Protein AF-A0A1Y6BL98-F1 (afdb_monomer_lite)

Radius of gyration: 10.9 Å; chains: 1; bounding box: 32×22×29 Å

Secondary structure (DSSP, 8-state):
--TTEEEEEBTTSSEEEEEGGG-SEEEEETTTEEEEEPSSSS--EEEESS-HHHHHHHHHH-

Foldseek 3Di:
DPLQWDWFQFPPGGIDTDRLVQFPDWDDDDPQKIWTAGPDPRPRITITNHHPVRSVVSSVVD

pLDDT: mean 89.26, std 9.67, range [48.75, 96.62]

Organism: NCBI:txid560819

Structure (mmCIF, N/CA/C/O backbone):
data_AF-A0A1Y6BL98-F1
#
_entry.id   AF-A0A1Y6BL98-F1
#
loop_
_atom_site.group_PDB
_atom_site.id
_atom_site.type_symbol
_atom_site.label_atom_id
_atom_site.label_alt_id
_atom_site.label_comp_id
_atom_site.label_asym_id
_atom_site.label_entity_id
_atom_site.label_seq_id
_atom_site.pdbx_PDB_ins_code
_atom_site.Cartn_x
_atom_site.Cartn_y
_atom_site.Cartn_z
_atom_site.occupancy
_atom_site.B_iso_or_equiv
_atom_site.auth_seq_id
_atom_site.auth_comp_id
_atom_site.auth_asym_id
_atom_site.auth_atom_id
_atom_site.pdbx_PDB_model_num
ATOM 1 N N . MET A 1 1 ? -13.948 -2.154 -16.222 1.00 48.75 1 MET A N 1
ATOM 2 C CA . MET A 1 1 ? -13.005 -1.325 -15.445 1.00 48.75 1 MET A CA 1
ATOM 3 C C . MET A 1 1 ? -11.940 -2.256 -14.887 1.00 48.75 1 MET A C 1
ATOM 5 O O . MET A 1 1 ? -12.223 -3.435 -14.712 1.00 48.75 1 MET A O 1
ATOM 9 N N . HIS A 1 2 ? -10.686 -1.815 -14.804 1.00 54.41 2 HIS A N 1
ATOM 10 C CA . HIS A 1 2 ? -9.574 -2.689 -14.426 1.00 54.41 2 HIS A CA 1
ATOM 11 C C . HIS A 1 2 ? -9.645 -2.976 -12.918 1.00 54.41 2 HIS A C 1
ATOM 13 O O . HIS A 1 2 ? -9.231 -2.118 -12.147 1.00 54.41 2 HIS A O 1
ATOM 19 N N . LYS A 1 3 ? -10.130 -4.172 -12.546 1.00 73.12 3 LYS A N 1
ATOM 20 C CA . LYS A 1 3 ? -10.436 -4.695 -11.187 1.00 73.12 3 LYS A CA 1
ATOM 21 C C . LYS A 1 3 ? -9.351 -4.577 -10.098 1.00 73.12 3 LYS A C 1
ATOM 23 O O . LYS A 1 3 ? -9.488 -5.119 -9.014 1.00 73.12 3 LYS A O 1
ATOM 28 N N . ASN A 1 4 ? -8.229 -3.934 -10.400 1.00 86.31 4 ASN A N 1
ATOM 29 C CA . ASN A 1 4 ? -7.041 -3.889 -9.554 1.00 86.31 4 ASN A CA 1
ATOM 30 C C . ASN A 1 4 ? -6.616 -2.460 -9.195 1.00 86.31 4 ASN A C 1
ATOM 32 O O . ASN A 1 4 ? -5.589 -2.296 -8.542 1.00 86.31 4 ASN A O 1
ATOM 36 N N . TRP A 1 5 ? -7.342 -1.432 -9.650 1.00 92.00 5 TRP A N 1
ATOM 37 C CA . TRP A 1 5 ? -7.072 -0.042 -9.286 1.00 92.00 5 TRP A CA 1
ATOM 38 C C . TRP A 1 5 ? -8.005 0.399 -8.170 1.00 92.00 5 TRP A C 1
ATOM 40 O O . TRP A 1 5 ? -9.196 0.585 -8.398 1.00 92.00 5 TRP A O 1
ATOM 50 N N . ILE A 1 6 ? -7.445 0.618 -6.989 1.00 92.75 6 ILE A N 1
ATOM 51 C CA . ILE A 1 6 ? -8.183 1.082 -5.814 1.00 92.75 6 ILE A CA 1
ATOM 52 C C . ILE A 1 6 ? -7.798 2.513 -5.480 1.00 92.75 6 ILE A C 1
ATOM 54 O O . ILE A 1 6 ? -6.688 2.958 -5.786 1.00 92.75 6 ILE A O 1
ATOM 58 N N . ARG A 1 7 ? -8.713 3.244 -4.849 1.00 94.88 7 ARG A N 1
ATOM 59 C CA . ARG A 1 7 ? -8.440 4.595 -4.367 1.00 94.88 7 ARG A CA 1
ATOM 60 C C . ARG A 1 7 ? -7.961 4.520 -2.920 1.00 94.88 7 ARG A C 1
ATOM 62 O O . ARG A 1 7 ? -8.710 4.102 -2.050 1.00 94.88 7 ARG A O 1
ATOM 69 N N . CYS A 1 8 ? -6.745 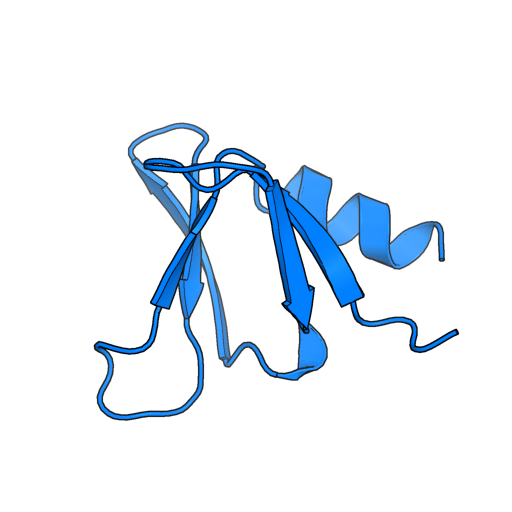4.986 -2.677 1.00 95.12 8 CYS A N 1
ATOM 70 C CA . CYS A 1 8 ? -6.147 5.083 -1.350 1.00 95.12 8 CYS A CA 1
ATOM 71 C C . CYS A 1 8 ? -5.814 6.538 -1.009 1.00 95.12 8 CYS A C 1
ATOM 73 O O . CYS A 1 8 ? -5.865 7.431 -1.864 1.00 95.12 8 CYS A O 1
ATOM 75 N N . THR A 1 9 ? -5.415 6.772 0.233 1.00 96.62 9 THR A N 1
ATOM 76 C CA . THR A 1 9 ? -5.000 8.074 0.747 1.00 96.62 9 THR A CA 1
ATOM 77 C C . THR A 1 9 ? -3.564 7.975 1.220 1.00 96.62 9 THR A C 1
ATOM 79 O O . THR A 1 9 ? -3.276 7.232 2.153 1.00 96.62 9 THR A O 1
ATOM 82 N N . LEU A 1 10 ? -2.651 8.731 0.608 1.00 95.75 10 LEU A N 1
ATOM 83 C CA . LEU A 1 10 ? -1.251 8.731 1.039 1.00 95.75 10 LEU A CA 1
ATOM 84 C C . LEU A 1 10 ? -1.128 9.208 2.496 1.00 95.75 10 LEU A C 1
ATOM 86 O O . LEU A 1 10 ? -1.800 10.160 2.904 1.00 95.75 10 LEU A O 1
ATOM 90 N N . VAL A 1 11 ? -0.229 8.593 3.272 1.00 94.06 11 VAL A N 1
ATOM 91 C CA . VAL A 1 11 ? 0.098 9.052 4.638 1.00 94.06 11 VAL A CA 1
ATOM 92 C C . VAL A 1 11 ? 0.525 10.519 4.601 1.00 94.06 11 VAL A C 1
ATOM 94 O O . VAL A 1 11 ? -0.039 11.362 5.311 1.00 94.06 11 VAL A O 1
ATOM 97 N N . VAL A 1 12 ? 1.444 10.826 3.680 1.00 90.12 12 VAL A N 1
ATOM 98 C CA . VAL A 1 12 ? 1.921 12.176 3.374 1.00 90.12 12 VAL A CA 1
ATOM 99 C C . VAL A 1 12 ? 1.439 12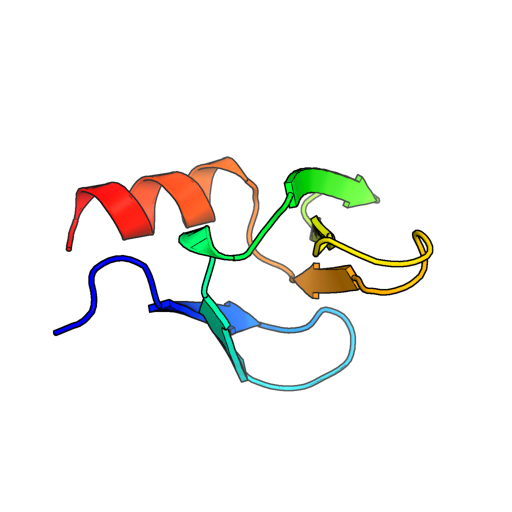.572 1.979 1.00 90.12 12 VAL A C 1
ATOM 101 O O . VAL A 1 12 ? 2.157 12.427 0.992 1.00 90.12 12 VAL A O 1
ATOM 104 N N . GLY A 1 13 ? 0.199 13.055 1.874 1.00 91.88 13 GLY A N 1
ATOM 105 C CA . GLY A 1 13 ? -0.331 13.558 0.608 1.00 91.88 13 GLY A CA 1
ATOM 106 C C . GLY A 1 13 ? -1.850 13.523 0.495 1.00 91.88 13 GLY A C 1
ATOM 107 O O . GLY A 1 13 ? -2.574 13.537 1.488 1.00 91.88 13 GLY A O 1
ATOM 108 N N . GLY A 1 14 ? -2.314 13.533 -0.754 1.00 93.44 14 GLY A N 1
ATOM 109 C CA . GLY A 1 14 ? -3.724 13.436 -1.122 1.00 93.44 14 GLY A CA 1
ATOM 110 C C . GLY A 1 14 ? -4.130 12.029 -1.579 1.00 93.44 14 GLY A C 1
ATOM 111 O O . GLY A 1 14 ? -3.381 11.067 -1.392 1.00 93.44 14 GLY A O 1
ATOM 112 N N . PRO A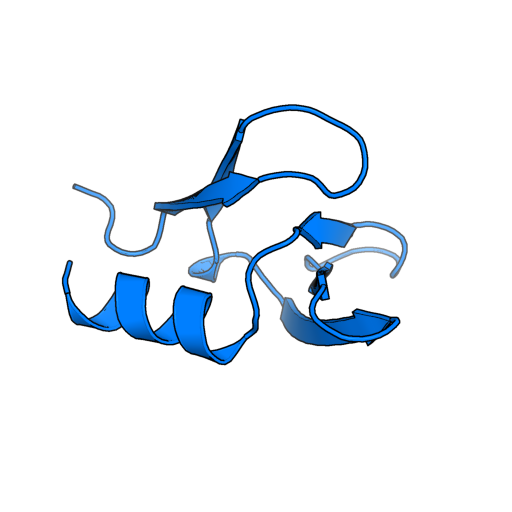 1 15 ? -5.320 11.898 -2.190 1.00 96.44 15 PRO A N 1
ATOM 113 C CA . PRO A 1 15 ? -5.779 10.627 -2.728 1.00 96.44 15 PR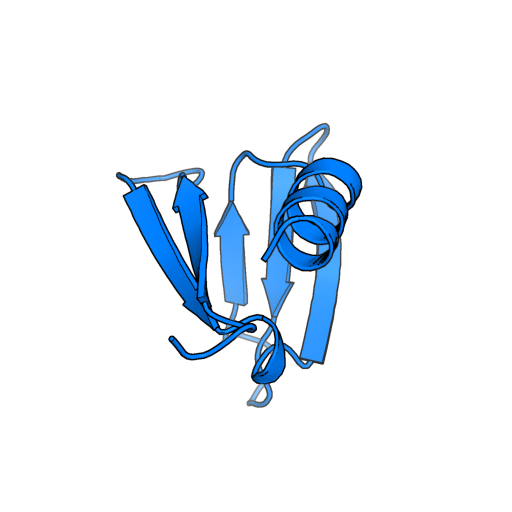O A CA 1
ATOM 114 C C . PRO A 1 15 ? -4.903 10.171 -3.900 1.00 96.44 15 PRO A C 1
ATOM 116 O O . PRO A 1 15 ? -4.450 10.984 -4.707 1.00 96.44 15 PRO A O 1
ATOM 119 N N . ILE A 1 16 ? -4.732 8.861 -4.025 1.00 95.00 16 ILE A N 1
ATOM 120 C CA . ILE A 1 16 ? -3.993 8.203 -5.099 1.00 95.00 16 ILE A CA 1
ATOM 121 C C . ILE A 1 16 ? -4.775 6.983 -5.588 1.00 95.00 16 ILE A C 1
ATOM 123 O O . ILE A 1 16 ? -5.480 6.341 -4.815 1.00 95.00 16 ILE A O 1
ATOM 127 N N . TYR A 1 17 ? -4.654 6.659 -6.874 1.00 94.38 17 TYR A N 1
ATOM 128 C CA . TYR A 1 17 ? -5.107 5.372 -7.394 1.00 94.38 17 TYR A CA 1
ATOM 129 C C . TYR A 1 17 ? -3.927 4.414 -7.467 1.00 94.38 17 TYR A C 1
ATOM 131 O O . TYR A 1 17 ? -2.908 4.726 -8.084 1.00 94.38 17 TYR A O 1
ATOM 139 N N . VAL A 1 18 ? -4.072 3.253 -6.840 1.00 92.31 18 VAL A N 1
ATOM 140 C CA . VAL A 1 18 ? -3.016 2.250 -6.713 1.00 92.31 18 VAL A CA 1
ATOM 141 C C . VAL A 1 18 ? -3.418 1.001 -7.471 1.00 92.31 18 VAL A C 1
ATOM 143 O O . VAL A 1 18 ? -4.484 0.444 -7.222 1.00 92.31 18 VAL A O 1
ATOM 146 N N . ASN A 1 19 ? -2.550 0.537 -8.369 1.00 92.31 19 ASN A N 1
ATOM 147 C CA . ASN A 1 19 ? -2.708 -0.776 -8.977 1.00 92.31 19 ASN A CA 1
ATOM 148 C C . ASN A 1 19 ? -2.143 -1.848 -8.043 1.00 92.31 19 ASN A C 1
ATOM 150 O O . ASN A 1 19 ? -0.944 -2.127 -8.060 1.00 92.31 19 ASN A O 1
ATOM 154 N N . VAL A 1 20 ? -2.996 -2.463 -7.235 1.00 90.62 20 VAL A N 1
ATOM 155 C CA . VAL A 1 20 ? -2.570 -3.489 -6.273 1.00 90.62 20 VAL A CA 1
ATOM 156 C C . VAL A 1 20 ? -2.137 -4.797 -6.926 1.00 90.62 20 VAL A C 1
ATOM 158 O O . VAL A 1 20 ? -1.361 -5.530 -6.329 1.00 90.62 20 VAL A O 1
ATOM 161 N N . ALA A 1 21 ? -2.556 -5.088 -8.162 1.00 89.81 21 ALA A N 1
ATOM 162 C CA . ALA A 1 21 ? -2.049 -6.261 -8.878 1.00 89.81 21 ALA A CA 1
ATOM 163 C C . ALA A 1 21 ? -0.594 -6.082 -9.327 1.00 89.81 21 ALA A C 1
ATOM 165 O O . ALA A 1 21 ? 0.083 -7.064 -9.616 1.00 89.81 21 ALA A O 1
ATOM 166 N N . ALA A 1 22 ? -0.115 -4.836 -9.385 1.00 91.44 22 ALA A N 1
ATOM 167 C CA . ALA A 1 22 ? 1.293 -4.533 -9.599 1.00 91.44 22 ALA A CA 1
ATOM 168 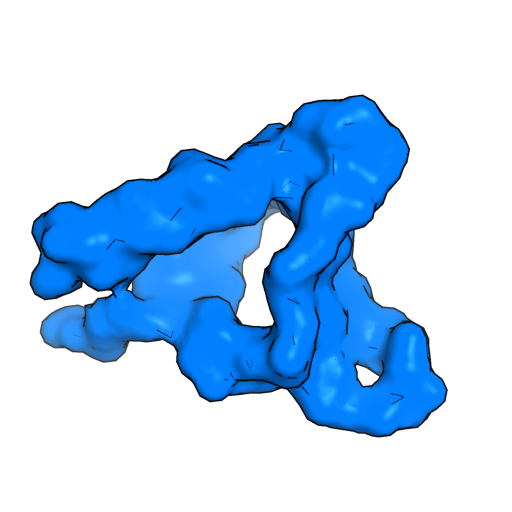C C . ALA A 1 22 ? 2.099 -4.518 -8.289 1.00 91.44 22 ALA A C 1
ATOM 170 O O . ALA A 1 22 ? 3.319 -4.394 -8.344 1.00 91.44 22 ALA A O 1
ATOM 171 N N . ALA A 1 23 ? 1.454 -4.622 -7.122 1.00 92.50 23 ALA A N 1
ATOM 172 C CA . ALA A 1 23 ? 2.147 -4.636 -5.843 1.00 92.50 23 ALA A CA 1
ATOM 173 C C . ALA A 1 23 ? 2.783 -6.010 -5.583 1.00 92.50 23 ALA A C 1
ATOM 175 O O . ALA A 1 23 ? 2.159 -7.054 -5.758 1.00 92.50 23 ALA A O 1
ATOM 176 N N . SER A 1 24 ? 4.024 -6.000 -5.105 1.00 92.88 24 SER A N 1
ATOM 177 C CA . SER A 1 24 ? 4.722 -7.199 -4.630 1.00 92.88 24 SER A CA 1
ATOM 178 C C . SER A 1 24 ? 4.270 -7.589 -3.234 1.00 92.88 24 SER A C 1
ATOM 180 O O . SER A 1 24 ? 4.138 -8.769 -2.915 1.00 92.88 24 SER A O 1
ATOM 182 N N . THR A 1 25 ? 4.081 -6.595 -2.364 1.00 92.38 25 THR A N 1
ATOM 183 C CA . THR A 1 25 ? 3.643 -6.838 -0.993 1.00 92.38 25 THR A CA 1
ATOM 184 C C . THR A 1 25 ? 2.741 -5.733 -0.500 1.00 92.38 25 THR A C 1
ATOM 186 O O . THR A 1 25 ? 2.978 -4.560 -0.781 1.00 92.38 25 THR A O 1
ATOM 189 N N . LEU A 1 26 ? 1.788 -6.126 0.332 1.00 92.88 26 LEU A N 1
ATOM 190 C CA . LEU A 1 26 ? 0.931 -5.231 1.077 1.00 92.88 26 LEU A CA 1
ATOM 191 C C . LEU A 1 26 ? 1.067 -5.590 2.557 1.00 92.88 26 LEU A C 1
ATOM 193 O O . LEU A 1 26 ? 0.840 -6.740 2.939 1.00 92.88 26 LEU A O 1
ATOM 197 N N . LYS A 1 27 ? 1.549 -4.650 3.374 1.00 93.56 27 LYS A N 1
ATOM 198 C CA . LYS A 1 27 ? 1.890 -4.913 4.778 1.00 93.56 27 LYS A CA 1
ATOM 199 C C . LYS A 1 27 ? 1.498 -3.737 5.650 1.00 93.56 27 LYS A C 1
ATOM 201 O O . LYS A 1 27 ? 1.736 -2.592 5.283 1.00 93.56 27 LYS A O 1
ATOM 206 N N . ARG A 1 28 ? 0.992 -4.036 6.843 1.00 94.62 28 ARG A N 1
ATOM 207 C CA . ARG A 1 28 ? 0.765 -3.028 7.877 1.00 94.62 28 ARG A CA 1
ATOM 208 C C . ARG A 1 28 ? 2.083 -2.325 8.222 1.00 94.62 28 ARG A C 1
ATOM 210 O O . ARG A 1 28 ? 3.102 -2.983 8.449 1.00 94.62 28 ARG A O 1
ATOM 217 N N . HIS A 1 29 ? 2.053 -1.001 8.242 1.00 89.75 29 HIS A N 1
ATOM 218 C CA . HIS A 1 29 ? 3.161 -0.117 8.575 1.00 89.75 29 HIS A CA 1
ATOM 219 C C . HIS A 1 29 ? 2.689 0.850 9.664 1.00 89.75 29 HIS A C 1
ATOM 221 O O . HIS A 1 29 ? 1.598 1.375 9.567 1.00 89.75 29 HIS A O 1
ATOM 227 N N . SER A 1 30 ? 3.476 1.036 10.726 1.00 82.81 30 SER A N 1
ATOM 228 C CA . SER A 1 30 ? 3.219 2.015 11.799 1.00 82.81 30 SER A CA 1
ATOM 229 C C . SER A 1 30 ? 1.739 2.209 12.211 1.00 82.81 30 SER A C 1
ATOM 231 O O . SER A 1 30 ? 1.102 3.203 11.875 1.00 82.81 30 SER A O 1
ATOM 233 N N . GLY A 1 31 ? 1.193 1.283 13.005 1.00 85.94 31 GLY A N 1
ATOM 234 C CA . GLY A 1 31 ? -0.191 1.377 13.486 1.00 85.94 31 GLY A CA 1
ATOM 235 C C . GLY A 1 31 ? -1.204 0.907 12.441 1.00 85.94 31 GLY A C 1
ATOM 236 O O . GLY A 1 31 ? -1.253 -0.290 12.139 1.00 85.94 31 GLY A O 1
ATOM 237 N N . ASP A 1 32 ? -2.016 1.832 11.929 1.00 88.31 32 ASP A N 1
ATOM 238 C CA . ASP A 1 32 ? -3.110 1.553 10.983 1.00 88.31 32 ASP A CA 1
ATOM 239 C C . ASP A 1 32 ? -2.774 1.860 9.518 1.00 88.31 32 ASP A C 1
ATOM 241 O O . ASP A 1 32 ? -3.603 1.647 8.642 1.00 88.31 32 ASP A O 1
ATOM 245 N N . GLU A 1 33 ? -1.548 2.293 9.227 1.00 94.31 33 GLU A N 1
ATOM 246 C CA . GLU A 1 33 ? -1.114 2.564 7.858 1.00 94.31 33 GLU A CA 1
ATOM 247 C C . GLU A 1 33 ? -0.712 1.263 7.141 1.00 94.31 33 GLU A C 1
ATOM 249 O O . GLU A 1 33 ? -0.390 0.232 7.746 1.00 94.31 33 GLU A O 1
ATOM 254 N N . THR A 1 34 ? -0.693 1.308 5.814 1.00 96.19 34 THR A N 1
ATOM 255 C CA . THR A 1 34 ? -0.246 0.206 4.965 1.00 96.19 34 THR A CA 1
ATOM 256 C C . THR A 1 34 ? 0.869 0.663 4.052 1.00 96.19 34 THR A C 1
ATOM 258 O O . THR A 1 34 ? 0.716 1.614 3.290 1.00 96.19 34 THR A O 1
ATOM 261 N N . ARG A 1 35 ? 1.966 -0.093 4.051 1.00 96.06 35 ARG A N 1
ATOM 262 C CA . ARG A 1 35 ? 2.998 0.003 3.026 1.00 96.06 35 ARG A CA 1
ATOM 263 C C . ARG A 1 35 ? 2.672 -0.934 1.872 1.00 96.06 35 ARG A C 1
ATOM 265 O O . ARG A 1 35 ? 2.613 -2.157 2.044 1.00 96.06 35 ARG A O 1
ATOM 272 N N . ILE A 1 36 ? 2.517 -0.355 0.690 1.00 95.25 36 ILE A N 1
ATOM 273 C CA . ILE A 1 36 ? 2.363 -1.070 -0.575 1.00 95.25 36 ILE A CA 1
ATOM 274 C C . ILE A 1 36 ? 3.696 -0.966 -1.311 1.00 95.25 36 ILE A C 1
ATOM 276 O O . ILE A 1 36 ? 4.085 0.115 -1.745 1.00 95.25 36 ILE A O 1
ATOM 280 N N . ALA A 1 37 ? 4.408 -2.085 -1.418 1.00 95.38 37 ALA A N 1
ATOM 281 C CA . ALA A 1 37 ? 5.688 -2.152 -2.117 1.00 95.38 37 ALA A CA 1
ATOM 282 C C . ALA A 1 37 ? 5.509 -2.762 -3.507 1.00 95.38 37 ALA A C 1
ATOM 284 O O . ALA A 1 37 ? 4.785 -3.749 -3.670 1.00 95.38 37 ALA A O 1
ATOM 285 N N . PHE A 1 38 ? 6.209 -2.209 -4.487 1.00 93.62 38 PHE A N 1
ATOM 286 C CA . PHE A 1 38 ? 6.214 -2.641 -5.879 1.00 93.62 38 PHE A CA 1
ATOM 287 C C . PHE A 1 38 ? 7.501 -3.420 -6.200 1.00 93.62 38 PHE A C 1
ATOM 289 O O . PHE A 1 38 ? 8.473 -3.361 -5.442 1.00 93.62 38 PHE A O 1
ATOM 296 N N . PRO A 1 39 ? 7.521 -4.229 -7.273 1.00 90.94 39 PRO A N 1
ATOM 297 C CA . PRO A 1 39 ? 8.745 -4.868 -7.746 1.00 90.94 39 PRO A CA 1
ATOM 298 C C . PRO A 1 39 ? 9.802 -3.811 -8.088 1.00 90.94 39 PRO A C 1
ATOM 300 O O . PRO A 1 39 ? 9.500 -2.872 -8.818 1.00 90.94 39 PRO A O 1
ATOM 303 N N . GLY A 1 40 ? 11.030 -3.977 -7.597 1.00 84.44 40 GLY A N 1
ATOM 304 C CA . GLY A 1 40 ? 12.086 -2.979 -7.763 1.00 84.44 40 GLY A CA 1
ATOM 305 C C . GLY A 1 40 ? 13.284 -3.225 -6.849 1.00 84.44 40 GLY A C 1
ATOM 306 O O . GLY A 1 40 ? 13.521 -4.353 -6.410 1.00 84.44 40 G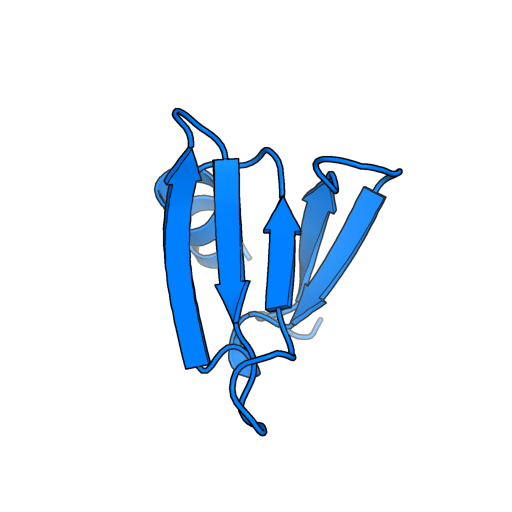LY A O 1
ATOM 307 N N . ASP A 1 41 ? 14.026 -2.163 -6.542 1.00 80.44 41 ASP A N 1
ATOM 308 C CA . ASP A 1 41 ? 15.227 -2.182 -5.689 1.00 80.44 41 ASP A CA 1
ATOM 309 C C . ASP A 1 41 ? 14.921 -2.226 -4.173 1.00 80.44 41 ASP A C 1
ATOM 311 O O . ASP A 1 41 ? 15.832 -2.200 -3.345 1.00 80.44 41 ASP A O 1
ATOM 315 N N . GLY A 1 42 ? 13.638 -2.310 -3.807 1.00 75.38 42 GLY A N 1
ATOM 316 C CA . GLY A 1 42 ? 13.160 -2.302 -2.425 1.00 75.38 42 GLY A CA 1
ATOM 317 C C . GLY A 1 42 ? 12.829 -0.913 -1.869 1.00 75.38 42 GLY A C 1
ATOM 318 O O . GLY A 1 42 ? 12.286 -0.841 -0.766 1.00 75.38 42 GLY A O 1
ATOM 319 N N . ASN A 1 43 ? 13.085 0.164 -2.620 1.00 83.75 43 ASN A N 1
ATOM 320 C CA . ASN A 1 43 ? 12.692 1.534 -2.263 1.00 83.75 43 ASN A CA 1
ATOM 321 C C . ASN A 1 43 ? 11.403 1.992 -2.961 1.00 83.75 43 ASN A C 1
ATOM 323 O O . ASN A 1 43 ? 10.851 3.032 -2.608 1.00 83.75 43 ASN A O 1
ATOM 327 N N . ASP A 1 44 ? 10.894 1.200 -3.905 1.00 91.50 44 ASP A N 1
ATOM 328 C CA . ASP A 1 44 ? 9.642 1.471 -4.608 1.00 91.50 44 ASP A CA 1
ATOM 329 C C . ASP A 1 44 ? 8.437 1.065 -3.751 1.00 91.50 44 ASP A C 1
ATOM 331 O O . ASP A 1 44 ? 7.875 -0.025 -3.879 1.00 91.50 44 ASP A O 1
ATOM 335 N N . PHE A 1 45 ? 8.035 1.945 -2.837 1.00 93.75 45 PHE A N 1
ATOM 336 C CA . PHE A 1 45 ? 6.832 1.768 -2.031 1.00 93.75 45 PHE A CA 1
ATOM 337 C C . PHE A 1 45 ? 6.064 3.074 -1.848 1.00 93.75 45 PHE A C 1
ATOM 339 O O . PHE A 1 45 ? 6.598 4.172 -1.995 1.00 93.75 45 PHE A O 1
ATOM 346 N N . ILE A 1 46 ? 4.796 2.934 -1.481 1.00 94.00 46 ILE A N 1
ATOM 347 C CA . ILE A 1 46 ? 3.962 4.023 -0.981 1.00 94.00 46 ILE A CA 1
ATOM 348 C C . ILE A 1 46 ? 3.359 3.615 0.357 1.00 94.00 46 ILE A C 1
ATOM 350 O O . ILE A 1 46 ? 3.037 2.445 0.567 1.00 94.00 46 ILE A O 1
ATOM 354 N N . ASP A 1 47 ? 3.183 4.594 1.234 1.00 95.25 47 ASP A N 1
ATOM 355 C CA . ASP A 1 47 ? 2.464 4.420 2.489 1.00 95.25 47 ASP A CA 1
ATOM 356 C C . ASP A 1 47 ? 1.094 5.081 2.370 1.00 95.25 47 ASP A C 1
ATOM 358 O O . ASP A 1 47 ? 0.976 6.253 1.988 1.00 95.25 47 ASP A O 1
ATOM 362 N N . VAL A 1 48 ? 0.056 4.316 2.686 1.00 96.19 48 VAL A N 1
ATOM 363 C CA . VAL A 1 48 ? -1.341 4.744 2.639 1.00 96.19 48 VAL A CA 1
ATOM 364 C C . VAL A 1 48 ? -1.995 4.592 4.007 1.00 96.19 48 VAL A C 1
ATOM 366 O O . VAL A 1 48 ? -1.527 3.822 4.841 1.00 96.19 48 VAL A O 1
ATOM 369 N N . ARG A 1 49 ? -3.052 5.360 4.260 1.00 96.00 49 ARG A N 1
ATOM 370 C CA . ARG A 1 49 ? -3.742 5.393 5.559 1.00 96.00 49 ARG A CA 1
ATOM 371 C C . ARG A 1 49 ? -4.719 4.245 5.752 1.00 96.00 49 ARG A C 1
ATOM 373 O O . ARG A 1 49 ? -5.106 3.982 6.881 1.00 96.00 49 ARG A O 1
ATOM 380 N N . GLU A 1 50 ? -5.144 3.623 4.661 1.00 95.12 50 GLU A N 1
ATOM 381 C CA . GLU A 1 50 ? -6.000 2.450 4.698 1.00 95.12 50 GLU A CA 1
ATOM 382 C C . GLU A 1 50 ? -5.222 1.250 5.240 1.00 95.12 50 GLU A C 1
ATOM 384 O O . GLU A 1 50 ? -4.046 1.044 4.927 1.00 95.12 50 GLU A O 1
ATOM 389 N N . THR A 1 51 ? -5.905 0.428 6.020 1.00 95.25 51 THR A N 1
ATOM 390 C CA . THR A 1 51 ? -5.396 -0.849 6.509 1.00 95.25 51 THR A CA 1
ATOM 391 C C . THR A 1 51 ? -5.324 -1.889 5.383 1.00 95.25 51 THR A C 1
ATOM 393 O O . THR A 1 51 ? -6.006 -1.763 4.356 1.00 95.25 51 THR A O 1
ATOM 396 N N . PRO A 1 52 ? -4.541 -2.972 5.561 1.00 94.38 52 PRO A N 1
ATOM 397 C CA . PRO A 1 52 ? -4.529 -4.076 4.609 1.00 94.38 52 PRO A CA 1
ATOM 398 C C . PRO A 1 52 ? -5.911 -4.666 4.349 1.00 94.38 52 PRO A C 1
ATOM 400 O O . PRO A 1 52 ? -6.237 -5.026 3.220 1.00 94.38 52 PRO A O 1
ATOM 403 N N . GLU A 1 53 ? -6.719 -4.763 5.399 1.00 93.31 53 GLU A N 1
ATOM 404 C CA . GLU A 1 53 ? -8.048 -5.351 5.354 1.00 93.31 53 GLU A CA 1
ATOM 405 C C . GLU A 1 53 ? -9.018 -4.493 4.531 1.00 93.31 53 GLU A C 1
ATOM 407 O O . GLU A 1 53 ? -9.685 -5.033 3.651 1.00 93.31 53 GLU A O 1
ATOM 412 N N . GLU A 1 54 ? -9.026 -3.172 4.733 1.00 93.69 54 GLU A N 1
ATOM 413 C CA . GLU A 1 54 ? -9.857 -2.232 3.957 1.00 93.69 54 GLU A CA 1
ATOM 414 C C . GLU A 1 54 ? -9.492 -2.239 2.467 1.00 93.69 54 GLU A C 1
ATOM 416 O O . GLU A 1 54 ? -10.364 -2.163 1.600 1.00 93.69 54 GLU A O 1
ATOM 421 N N . ILE A 1 55 ? -8.200 -2.357 2.150 1.00 92.38 55 ILE A N 1
ATOM 422 C CA . ILE A 1 55 ? -7.727 -2.472 0.767 1.00 92.38 55 ILE A CA 1
ATOM 423 C C . ILE A 1 55 ? -8.221 -3.779 0.133 1.00 92.38 55 ILE A C 1
ATOM 425 O O . ILE A 1 55 ? -8.714 -3.781 -0.996 1.00 92.38 55 ILE A O 1
ATOM 429 N N . LEU A 1 56 ? -8.099 -4.900 0.848 1.00 90.06 56 LEU A N 1
ATOM 430 C CA . LEU A 1 56 ? -8.543 -6.203 0.353 1.00 90.06 56 LEU A CA 1
ATOM 431 C C . LEU A 1 56 ? -10.069 -6.299 0.234 1.00 90.06 56 LEU A C 1
ATOM 433 O O . LEU A 1 56 ? -10.554 -7.023 -0.632 1.00 90.06 56 LEU A O 1
ATOM 437 N N . GLU A 1 57 ? -10.819 -5.596 1.080 1.00 91.81 57 GLU A N 1
ATOM 438 C CA . GLU A 1 57 ? -12.279 -5.513 1.001 1.00 91.81 57 GLU A CA 1
ATOM 439 C C . GLU A 1 57 ? -12.732 -4.737 -0.241 1.00 91.81 57 GLU A C 1
ATOM 441 O O . GLU A 1 57 ? -13.561 -5.244 -0.993 1.00 91.81 57 GLU A O 1
ATOM 446 N N . GLN A 1 58 ? -12.104 -3.595 -0.544 1.00 89.25 58 GLN A N 1
ATOM 447 C CA . GLN A 1 58 ? -12.386 -2.830 -1.769 1.00 89.25 58 GLN A CA 1
ATOM 448 C C . GLN A 1 58 ? -12.172 -3.648 -3.051 1.00 89.25 58 GLN A C 1
ATOM 450 O O . GLN A 1 58 ? -12.891 -3.463 -4.025 1.00 89.25 58 GLN A O 1
ATOM 455 N N . LEU A 1 59 ? -11.215 -4.581 -3.053 1.00 85.75 59 LEU A N 1
ATOM 456 C CA . LEU A 1 59 ? -10.977 -5.476 -4.193 1.00 85.75 59 LEU A CA 1
ATOM 457 C C . LEU A 1 59 ? -12.023 -6.576 -4.356 1.00 85.75 59 LEU A C 1
ATOM 459 O O . LEU A 1 59 ? -12.091 -7.195 -5.414 1.00 85.75 59 LEU A O 1
ATOM 463 N N . ARG A 1 60 ? -12.773 -6.892 -3.298 1.00 82.81 60 ARG A N 1
ATOM 464 C CA . ARG A 1 60 ? -13.829 -7.911 -3.343 1.00 82.81 60 ARG A CA 1
ATOM 465 C C . ARG A 1 60 ? -15.153 -7.344 -3.846 1.00 82.81 60 ARG A C 1
ATOM 467 O O . ARG A 1 60 ? -15.963 -8.125 -4.338 1.00 82.81 60 ARG A O 1
ATOM 474 N N . ASP A 1 61 ? -15.358 -6.037 -3.693 1.00 72.06 61 ASP A N 1
ATOM 475 C CA . ASP A 1 61 ? -16.596 -5.339 -4.059 1.00 72.06 61 ASP A CA 1
ATOM 476 C C . ASP A 1 61 ? -16.633 -4.882 -5.542 1.00 72.06 61 ASP A C 1
ATOM 478 O O . ASP A 1 61 ? -17.706 -4.547 -6.043 1.00 72.06 61 ASP A O 1
ATOM 482 N N . ASP A 1 62 ? -15.497 -4.915 -6.263 1.00 58.50 62 ASP A N 1
ATOM 483 C CA . ASP A 1 62 ? -15.339 -4.542 -7.696 1.00 58.50 62 ASP A CA 1
ATOM 484 C C . ASP A 1 62 ? -15.341 -5.753 -8.671 1.00 58.50 62 ASP A C 1
ATOM 486 O O . ASP A 1 62 ? -15.923 -5.657 -9.784 1.00 58.50 62 ASP A O 1
#

Sequence (62 aa):
MHKNWIRCTLVVGGPIYVNVAAASTLKRHSGDETRIAFPGDGNDFIDVRETPEEILEQLRDD